Protein AF-A0A0H2VSV7-F1 (afdb_monomer_lite)

Sequence (153 aa):
MSRTLDLILLCRPVQDTVHLLMRITLQWDINKMSYFYSASTNGFYSTEFHGTNIPDDAVEISESEWKTLINAQSVTKMITCGENGHPVIVDRPSPTPEQLALINDEKKSALIAEATNVIAPLQDAVDLGMATDDETKLYWHGKNIGCCLCVLM

Radius of gyration: 33.15 Å; chains: 1; bounding box: 104×56×60 Å

InterPro domains:
  IPR003458 Bacteriophage T4, Gp38, tail fibre assembly [PF02413] (50-139)

Structure (mmCIF, N/CA/C/O backbone):
data_AF-A0A0H2VSV7-F1
#
_entry.id   AF-A0A0H2VSV7-F1
#
loop_
_atom_site.group_PDB
_atom_site.id
_atom_site.type_symbol
_atom_site.label_atom_id
_atom_site.label_alt_id
_atom_site.label_comp_id
_atom_site.label_asym_id
_atom_site.label_entity_id
_atom_site.label_seq_id
_atom_site.pdbx_PDB_ins_code
_atom_site.Cartn_x
_atom_site.Cartn_y
_atom_site.Cartn_z
_atom_site.occupancy
_atom_site.B_iso_or_equiv
_atom_site.auth_seq_id
_atom_site.auth_comp_id
_atom_site.auth_asym_id
_atom_site.auth_atom_id
_atom_site.pdbx_PDB_model_num
ATOM 1 N N . MET A 1 1 ? 73.174 -35.454 -2.366 1.00 43.91 1 MET A N 1
ATOM 2 C CA . MET A 1 1 ? 72.028 -35.206 -3.263 1.00 43.91 1 MET A CA 1
ATOM 3 C C . MET A 1 1 ? 70.935 -34.572 -2.431 1.00 43.91 1 MET A C 1
ATOM 5 O O . MET A 1 1 ? 70.658 -35.050 -1.341 1.00 43.91 1 MET A O 1
ATOM 9 N N . SER A 1 2 ? 70.517 -33.392 -2.86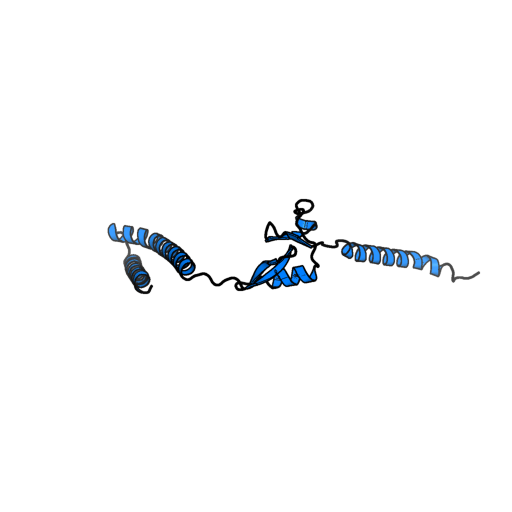2 1.00 43.34 2 SER A N 1
ATOM 10 C CA . SER A 1 2 ? 70.027 -32.299 -2.029 1.00 43.34 2 SER A CA 1
ATOM 11 C C . SER A 1 2 ? 68.797 -32.633 -1.178 1.00 43.34 2 SER A C 1
ATOM 13 O O . SER A 1 2 ? 67.741 -32.935 -1.724 1.00 43.34 2 SER A O 1
ATOM 15 N N . ARG A 1 3 ? 68.900 -32.440 0.147 1.00 45.56 3 ARG A N 1
ATOM 16 C CA . ARG A 1 3 ? 67.775 -32.416 1.113 1.00 45.56 3 ARG A CA 1
ATOM 17 C C . ARG A 1 3 ? 66.817 -31.223 0.898 1.00 45.56 3 ARG A C 1
ATOM 19 O O . ARG A 1 3 ? 66.114 -30.814 1.812 1.00 45.56 3 ARG A O 1
ATOM 26 N N . THR A 1 4 ? 66.826 -30.624 -0.293 1.00 48.47 4 THR A N 1
ATOM 27 C CA . THR A 1 4 ? 66.012 -29.461 -0.668 1.00 48.47 4 THR A CA 1
ATOM 28 C C . THR A 1 4 ? 64.844 -29.815 -1.589 1.00 48.47 4 THR A C 1
ATOM 30 O O . THR A 1 4 ? 63.975 -28.973 -1.775 1.00 48.47 4 THR A O 1
ATOM 33 N N . LEU A 1 5 ? 64.773 -31.036 -2.139 1.00 47.19 5 LEU A N 1
ATOM 34 C CA . LEU A 1 5 ? 63.624 -31.479 -2.948 1.00 47.19 5 LEU A CA 1
ATOM 35 C C . LEU A 1 5 ? 62.450 -32.001 -2.099 1.00 47.19 5 LEU A C 1
ATOM 37 O O . LEU A 1 5 ? 61.301 -31.818 -2.496 1.00 47.19 5 LEU A O 1
ATOM 41 N N . ASP A 1 6 ? 62.710 -32.544 -0.904 1.00 46.97 6 ASP A N 1
ATOM 42 C CA . ASP A 1 6 ? 61.655 -33.061 -0.014 1.00 46.97 6 ASP A CA 1
ATOM 43 C C . ASP A 1 6 ? 60.827 -31.953 0.663 1.00 46.97 6 ASP A C 1
ATOM 45 O O . ASP A 1 6 ? 59.639 -32.139 0.920 1.00 46.97 6 ASP A O 1
ATOM 49 N N . LEU A 1 7 ? 61.399 -30.761 0.888 1.00 46.09 7 LEU A N 1
ATOM 50 C CA . LEU A 1 7 ? 60.643 -29.624 1.442 1.00 46.09 7 LEU A CA 1
ATOM 51 C C . LEU A 1 7 ? 59.693 -28.975 0.420 1.00 46.09 7 LEU A C 1
ATOM 53 O O . LEU A 1 7 ? 58.713 -28.348 0.814 1.00 46.09 7 LEU A O 1
ATOM 57 N N . ILE A 1 8 ? 59.942 -29.130 -0.884 1.00 50.12 8 ILE A N 1
ATOM 58 C CA . ILE A 1 8 ? 59.103 -28.529 -1.935 1.00 50.12 8 ILE A CA 1
ATOM 59 C C . ILE A 1 8 ? 57.846 -29.382 -2.190 1.00 50.12 8 ILE A C 1
ATOM 61 O O . ILE A 1 8 ? 56.788 -28.834 -2.502 1.00 50.12 8 ILE A O 1
ATOM 65 N N . LEU A 1 9 ? 57.911 -30.709 -2.003 1.00 48.59 9 LEU A N 1
ATOM 66 C CA . LEU A 1 9 ? 56.749 -31.598 -2.161 1.00 48.59 9 LEU A CA 1
ATOM 67 C C . LEU A 1 9 ? 55.703 -31.439 -1.044 1.00 48.59 9 LEU A C 1
ATOM 69 O O . LEU A 1 9 ? 54.517 -31.636 -1.296 1.00 48.59 9 LEU A O 1
ATOM 73 N N . LEU A 1 10 ? 56.120 -31.027 0.157 1.00 48.56 10 LEU A N 1
ATOM 74 C CA . LEU A 1 10 ? 55.225 -30.766 1.293 1.00 48.56 10 LEU A CA 1
ATOM 75 C C . LEU A 1 10 ? 54.483 -29.416 1.198 1.00 48.56 10 LEU A C 1
ATOM 77 O O . LEU A 1 10 ? 53.501 -29.218 1.907 1.00 48.56 10 LEU A O 1
ATOM 81 N N . CYS A 1 11 ? 54.899 -28.508 0.303 1.00 46.78 11 CYS A N 1
ATOM 82 C CA . CYS A 1 11 ? 54.254 -27.201 0.089 1.00 46.78 11 CYS A CA 1
ATOM 83 C C . CYS A 1 11 ? 53.164 -27.197 -1.002 1.00 46.78 11 CYS A C 1
ATOM 85 O O . CYS A 1 11 ? 52.313 -26.308 -1.008 1.00 46.78 11 CYS A O 1
ATOM 87 N N . ARG A 1 12 ? 53.151 -28.180 -1.915 1.00 49.22 12 ARG A N 1
ATOM 88 C CA . ARG A 1 12 ? 52.125 -28.301 -2.972 1.00 49.22 12 ARG A CA 1
ATOM 89 C C . ARG A 1 12 ? 50.675 -28.391 -2.459 1.00 49.22 12 ARG A C 1
ATOM 91 O O . ARG A 1 12 ? 49.854 -27.640 -2.976 1.00 49.22 12 ARG A O 1
ATOM 98 N N . PRO A 1 13 ? 50.336 -29.186 -1.420 1.00 54.31 13 PRO A N 1
ATOM 99 C CA . PRO A 1 13 ? 48.946 -29.292 -0.969 1.00 54.31 13 PRO A CA 1
ATOM 100 C C . PRO A 1 13 ? 48.403 -27.973 -0.403 1.00 54.31 13 PRO A C 1
ATOM 102 O O . PRO A 1 13 ? 47.212 -27.694 -0.520 1.00 54.31 13 PRO A O 1
ATOM 105 N N . VAL A 1 14 ? 49.267 -27.119 0.159 1.00 55.62 14 VAL A N 1
ATOM 106 C CA . VAL A 1 14 ? 48.872 -25.780 0.624 1.00 55.62 14 VAL A CA 1
ATOM 107 C C . VAL A 1 14 ? 48.579 -24.864 -0.567 1.00 55.62 14 VAL A C 1
ATOM 109 O O . VAL A 1 14 ? 47.587 -24.140 -0.528 1.00 55.62 14 VAL A O 1
ATOM 112 N N . GLN A 1 15 ? 49.373 -24.937 -1.645 1.00 53.09 15 GLN A N 1
ATOM 113 C CA . GLN A 1 15 ? 49.123 -24.175 -2.877 1.00 53.09 15 GLN A CA 1
ATOM 114 C C . GLN A 1 15 ? 47.821 -24.591 -3.578 1.00 53.09 15 GLN A C 1
ATOM 116 O O . GLN A 1 15 ? 47.064 -23.731 -4.024 1.00 53.09 15 GLN A O 1
ATOM 121 N N . ASP A 1 16 ? 47.505 -25.885 -3.601 1.00 59.50 16 ASP A N 1
ATOM 122 C CA . ASP A 1 16 ? 46.252 -26.383 -4.181 1.00 59.50 16 ASP A CA 1
ATOM 123 C C . ASP A 1 16 ? 45.032 -25.986 -3.334 1.00 59.50 16 ASP A C 1
ATOM 125 O O . ASP A 1 16 ? 43.982 -25.634 -3.873 1.00 59.50 16 ASP A O 1
ATOM 129 N N . THR A 1 17 ? 45.182 -25.952 -2.005 1.00 59.34 17 THR A N 1
ATOM 130 C CA . THR A 1 17 ? 44.112 -25.536 -1.085 1.00 59.34 17 THR A CA 1
ATOM 131 C C . THR A 1 17 ? 43.843 -24.034 -1.168 1.00 59.34 17 THR A C 1
ATOM 133 O O . THR A 1 17 ? 42.682 -23.638 -1.164 1.00 59.34 17 THR A O 1
ATOM 136 N N . VAL A 1 18 ? 44.869 -23.180 -1.310 1.00 60.59 18 VAL A N 1
ATOM 137 C CA . VAL A 1 18 ? 44.648 -21.736 -1.536 1.00 60.59 18 VAL A CA 1
ATOM 138 C C . VAL A 1 18 ? 44.050 -21.463 -2.914 1.00 60.59 18 VAL A C 1
ATOM 140 O O . VAL A 1 18 ? 43.217 -20.574 -3.034 1.00 60.59 18 VAL A O 1
ATOM 143 N N . HIS A 1 19 ? 44.391 -22.250 -3.939 1.00 60.12 19 HIS A N 1
ATOM 144 C CA . HIS A 1 19 ? 43.798 -22.111 -5.271 1.00 60.12 19 HIS A CA 1
ATOM 145 C C . HIS A 1 19 ? 42.344 -22.612 -5.305 1.00 60.12 19 HIS A C 1
ATOM 147 O O . HIS A 1 19 ? 41.505 -22.026 -5.988 1.00 60.12 19 HIS A O 1
ATOM 153 N N . LEU A 1 20 ? 42.022 -23.665 -4.545 1.00 64.38 20 LEU A N 1
ATOM 154 C CA . LEU A 1 20 ? 40.659 -24.155 -4.349 1.00 64.38 20 LEU A CA 1
ATOM 155 C C . LEU A 1 20 ? 39.834 -23.189 -3.492 1.00 64.38 20 LEU A C 1
ATOM 157 O O . LEU A 1 20 ? 38.699 -22.911 -3.849 1.00 64.38 20 LEU A O 1
ATOM 161 N N . LEU A 1 21 ? 40.395 -22.623 -2.420 1.00 61.91 21 LEU A N 1
ATOM 162 C CA . LEU A 1 21 ? 39.741 -21.592 -1.608 1.00 61.91 21 LEU A CA 1
ATOM 163 C C . LEU A 1 21 ? 39.541 -20.299 -2.392 1.00 61.91 21 LEU A C 1
ATOM 165 O O . LEU A 1 21 ? 38.484 -19.699 -2.252 1.00 61.91 21 LEU A O 1
ATOM 169 N N . MET A 1 22 ? 40.486 -19.908 -3.254 1.00 59.66 22 MET A N 1
ATOM 170 C CA . MET A 1 22 ? 40.337 -18.785 -4.184 1.00 59.66 22 MET A CA 1
ATOM 171 C C . MET A 1 22 ? 39.258 -19.076 -5.233 1.00 59.66 22 MET A C 1
ATOM 173 O O . MET A 1 22 ? 38.458 -18.205 -5.526 1.00 59.66 22 MET A O 1
ATOM 177 N N . ARG A 1 23 ? 39.141 -20.310 -5.743 1.00 57.56 23 ARG A N 1
ATOM 178 C CA . ARG A 1 23 ? 38.019 -20.709 -6.616 1.00 57.56 23 ARG A CA 1
ATOM 179 C C . ARG A 1 23 ? 36.691 -20.760 -5.875 1.00 57.56 23 ARG A C 1
ATOM 181 O O . ARG A 1 23 ? 35.706 -20.322 -6.438 1.00 57.56 23 ARG A O 1
ATOM 188 N N . ILE A 1 24 ? 36.655 -21.257 -4.639 1.00 59.47 24 ILE A N 1
ATOM 189 C CA . ILE A 1 24 ? 35.443 -21.300 -3.818 1.00 59.47 24 ILE A CA 1
ATOM 190 C C . ILE A 1 24 ? 35.012 -19.878 -3.481 1.00 59.47 24 ILE A C 1
ATOM 192 O O . ILE A 1 24 ? 33.848 -19.590 -3.679 1.00 59.47 24 ILE A O 1
ATOM 196 N N . THR A 1 25 ? 35.916 -18.979 -3.071 1.00 53.09 25 THR A N 1
ATOM 197 C CA . THR A 1 25 ? 35.594 -17.558 -2.818 1.00 53.09 25 THR A CA 1
ATOM 198 C C . THR A 1 25 ? 35.207 -16.804 -4.090 1.00 53.09 25 THR A C 1
ATOM 200 O O . THR A 1 25 ? 34.240 -16.057 -4.048 1.00 53.09 25 THR A O 1
ATOM 203 N N . LEU A 1 26 ? 35.856 -17.062 -5.230 1.00 53.00 26 LEU A N 1
ATOM 204 C CA . LEU A 1 26 ? 35.475 -16.480 -6.526 1.00 53.00 26 LEU A CA 1
ATOM 205 C C . LEU A 1 26 ? 34.204 -17.104 -7.133 1.00 53.00 26 LEU A C 1
ATOM 207 O O . LEU A 1 26 ? 33.595 -16.494 -8.002 1.00 53.00 26 LEU A O 1
ATOM 211 N N . GLN A 1 27 ? 33.777 -18.296 -6.702 1.00 47.44 27 GLN A N 1
ATOM 212 C CA . GLN A 1 27 ? 32.537 -18.927 -7.176 1.00 47.44 27 GLN A CA 1
ATOM 213 C C . GLN A 1 27 ? 31.290 -18.218 -6.620 1.00 47.44 27 GLN A C 1
ATOM 215 O O . GLN A 1 27 ? 30.253 -18.232 -7.280 1.00 47.44 27 GLN A O 1
ATOM 220 N N . TRP A 1 28 ? 31.387 -17.559 -5.455 1.00 50.03 28 TRP A N 1
ATOM 221 C CA . TRP A 1 28 ? 30.300 -16.729 -4.908 1.00 50.03 28 TRP A CA 1
ATOM 222 C C . TRP A 1 28 ? 30.126 -15.402 -5.663 1.00 50.03 28 TRP A C 1
ATOM 224 O O . TRP A 1 28 ? 29.059 -14.806 -5.581 1.00 50.03 28 TRP A O 1
ATOM 234 N N . ASP A 1 29 ? 31.117 -14.986 -6.457 1.00 51.56 29 ASP A N 1
ATOM 235 C CA . ASP A 1 29 ? 31.054 -13.799 -7.325 1.00 51.56 29 ASP A CA 1
ATOM 236 C C . ASP A 1 29 ? 30.420 -14.081 -8.708 1.00 51.56 29 ASP A C 1
ATOM 238 O O . ASP A 1 29 ? 30.301 -13.186 -9.542 1.00 51.56 29 ASP A O 1
ATOM 242 N N . ILE A 1 30 ? 29.998 -15.324 -8.993 1.00 53.31 30 ILE A N 1
ATOM 243 C CA . ILE A 1 30 ? 29.478 -15.719 -10.323 1.00 53.31 30 ILE A CA 1
ATOM 244 C C . ILE A 1 30 ? 27.945 -15.714 -10.392 1.00 53.31 30 ILE A C 1
ATOM 246 O O . ILE A 1 30 ? 27.382 -15.857 -11.477 1.00 53.31 30 ILE A O 1
ATOM 250 N N . ASN A 1 31 ? 27.234 -15.456 -9.292 1.00 56.25 31 ASN A N 1
ATOM 251 C CA . ASN A 1 31 ? 25.811 -15.139 -9.400 1.00 56.25 31 ASN A CA 1
ATOM 252 C C . ASN A 1 31 ? 25.668 -13.658 -9.773 1.00 56.25 31 ASN A C 1
ATOM 254 O O . ASN A 1 31 ? 25.317 -12.815 -8.952 1.00 56.25 31 ASN A O 1
ATOM 258 N N . LYS A 1 32 ? 26.005 -13.335 -11.030 1.00 62.66 32 LYS A N 1
ATOM 259 C CA . LYS A 1 32 ? 25.735 -12.033 -11.644 1.00 62.66 32 LYS A CA 1
ATOM 260 C C . LYS A 1 32 ? 24.217 -11.843 -11.652 1.00 62.66 32 LYS A C 1
ATOM 262 O O . LYS A 1 32 ? 23.545 -12.229 -12.609 1.00 62.66 32 LYS A O 1
ATOM 267 N N . MET A 1 33 ? 23.682 -11.291 -10.565 1.00 69.19 33 MET A N 1
ATOM 268 C CA . MET A 1 33 ? 22.281 -10.907 -10.468 1.00 69.19 33 MET A CA 1
ATOM 269 C C . MET A 1 33 ? 22.019 -9.875 -11.555 1.00 69.19 33 MET A C 1
ATOM 271 O O . MET A 1 33 ? 22.518 -8.751 -11.507 1.00 69.19 33 MET A O 1
ATOM 275 N N . SER A 1 34 ? 21.287 -10.296 -12.578 1.00 80.62 34 SER A N 1
ATOM 276 C CA . SER A 1 34 ? 20.841 -9.412 -13.644 1.00 80.62 34 SER A CA 1
ATOM 277 C C . SER A 1 34 ? 19.480 -8.866 -13.245 1.00 80.62 34 SER A C 1
ATOM 279 O O . SER A 1 34 ? 18.548 -9.619 -12.940 1.00 80.62 34 SER A O 1
ATOM 281 N N . TYR A 1 35 ? 19.414 -7.542 -13.181 1.00 83.88 35 TYR A N 1
ATOM 282 C CA . TYR A 1 35 ? 18.212 -6.795 -12.864 1.00 83.88 35 TYR A CA 1
ATOM 283 C C . TYR A 1 35 ? 17.595 -6.320 -14.168 1.00 83.88 35 TYR A C 1
ATOM 285 O O . TYR A 1 35 ? 18.293 -5.859 -15.069 1.00 83.88 35 TYR A O 1
ATOM 293 N N . PHE A 1 36 ? 16.281 -6.428 -14.255 1.00 85.25 36 PHE A N 1
ATOM 294 C CA . PHE A 1 36 ? 15.511 -6.037 -15.419 1.00 85.25 36 PHE A CA 1
ATOM 295 C C . PHE A 1 36 ? 14.365 -5.132 -14.989 1.00 85.25 36 PHE A C 1
ATOM 297 O O . PHE A 1 36 ? 13.868 -5.214 -13.863 1.00 85.25 36 PHE A O 1
ATOM 304 N N . TYR A 1 37 ? 13.928 -4.271 -15.893 1.00 84.75 37 TYR A N 1
ATOM 305 C CA . TYR A 1 37 ? 12.780 -3.401 -15.695 1.00 84.75 37 TYR A CA 1
ATOM 306 C C . TYR A 1 37 ? 11.855 -3.509 -16.905 1.00 84.75 37 TYR A C 1
ATOM 308 O O . TYR A 1 37 ? 12.295 -3.294 -18.030 1.00 84.75 37 TYR A O 1
ATOM 316 N N . SER A 1 38 ? 10.588 -3.859 -16.679 1.00 84.06 38 SER A N 1
ATOM 317 C CA . SER A 1 38 ? 9.569 -3.924 -17.735 1.00 84.06 38 SER A CA 1
ATOM 318 C C . SER A 1 38 ? 8.720 -2.660 -17.700 1.00 84.06 38 SER A C 1
ATOM 320 O O . SER A 1 38 ? 8.138 -2.306 -16.667 1.00 84.06 38 SER A O 1
ATOM 322 N N . ALA A 1 39 ? 8.642 -1.985 -18.846 1.00 80.75 39 ALA A N 1
ATOM 323 C CA . ALA A 1 39 ? 7.838 -0.782 -19.008 1.00 80.75 39 ALA A CA 1
ATOM 324 C C . ALA A 1 39 ? 6.331 -1.091 -18.988 1.00 80.75 39 ALA A C 1
ATOM 326 O O . ALA A 1 39 ? 5.557 -0.273 -18.492 1.00 80.75 39 ALA A O 1
ATOM 327 N N . SER A 1 40 ? 5.916 -2.269 -19.472 1.00 78.75 40 SER A N 1
ATOM 328 C CA . SER A 1 40 ? 4.503 -2.672 -19.545 1.00 78.75 40 SER A CA 1
ATOM 329 C C . SER A 1 40 ? 3.889 -2.933 -18.176 1.00 78.75 40 SER A C 1
ATOM 331 O O . SER A 1 40 ? 2.730 -2.597 -17.943 1.00 78.75 40 SER A O 1
ATOM 333 N N . THR A 1 41 ? 4.652 -3.528 -17.258 1.00 77.19 41 THR A N 1
ATOM 334 C CA . THR A 1 41 ? 4.179 -3.812 -15.894 1.00 77.19 41 THR A CA 1
ATOM 335 C C . THR A 1 41 ? 4.608 -2.751 -14.882 1.00 77.19 41 THR A C 1
ATOM 337 O O . THR A 1 41 ? 4.202 -2.823 -13.722 1.00 77.19 41 THR A O 1
ATOM 340 N N . ASN A 1 42 ? 5.408 -1.764 -15.312 1.00 79.38 42 ASN A N 1
ATOM 341 C CA . ASN A 1 42 ? 6.081 -0.782 -14.459 1.00 79.38 42 ASN A CA 1
ATOM 342 C C . ASN A 1 42 ? 6.764 -1.449 -13.247 1.00 79.38 42 ASN A C 1
ATOM 344 O O . ASN A 1 42 ? 6.634 -0.999 -12.106 1.00 79.38 42 ASN A O 1
ATOM 348 N N . GLY A 1 43 ? 7.436 -2.577 -13.501 1.00 80.19 43 GLY A N 1
ATOM 349 C CA . GLY A 1 43 ? 7.915 -3.503 -12.477 1.00 80.19 43 GLY A CA 1
ATOM 350 C C . GLY A 1 43 ? 9.392 -3.857 -12.623 1.00 80.19 43 GLY A C 1
ATOM 351 O O . GLY A 1 43 ? 9.944 -3.876 -13.724 1.00 80.19 43 GLY A O 1
ATOM 352 N N . PHE A 1 44 ? 10.025 -4.168 -11.490 1.00 84.12 44 PHE A N 1
ATOM 353 C CA . PHE A 1 44 ? 11.392 -4.687 -11.436 1.00 84.12 44 PHE A CA 1
ATOM 354 C C . PHE A 1 44 ? 11.394 -6.212 -11.407 1.00 84.12 44 PHE A C 1
ATOM 356 O O . PHE A 1 44 ? 10.651 -6.826 -10.644 1.00 84.12 44 PHE A O 1
ATOM 363 N N . TYR A 1 45 ? 12.289 -6.802 -12.190 1.00 83.88 45 TYR A N 1
ATOM 364 C CA . TYR A 1 45 ? 12.483 -8.237 -12.324 1.00 83.88 45 TYR A CA 1
ATOM 365 C C . TYR A 1 45 ? 13.949 -8.584 -12.094 1.00 83.88 45 TYR A C 1
ATOM 367 O O . TYR A 1 45 ? 14.853 -7.767 -12.262 1.00 83.88 45 TYR A O 1
ATOM 375 N N . SER A 1 46 ? 14.192 -9.824 -11.705 1.00 81.75 46 SER A N 1
ATOM 376 C CA . SER A 1 46 ? 15.534 -10.353 -11.496 1.00 81.75 46 SER A CA 1
ATOM 377 C C . SER A 1 46 ? 15.550 -11.820 -11.879 1.00 81.75 46 SER A C 1
ATOM 379 O O . SER A 1 46 ? 14.593 -12.550 -11.610 1.00 81.75 46 SER A O 1
ATOM 381 N N . THR A 1 47 ? 16.636 -12.258 -12.505 1.00 80.19 47 THR A N 1
ATOM 382 C CA . THR A 1 47 ? 16.783 -13.646 -12.975 1.00 80.19 47 THR A CA 1
ATOM 383 C C . THR A 1 47 ? 16.740 -14.669 -11.849 1.00 80.19 47 THR A C 1
ATOM 385 O O . THR A 1 47 ? 16.241 -15.768 -12.060 1.00 80.19 47 THR A O 1
ATOM 388 N N . GLU A 1 48 ? 17.177 -14.310 -10.642 1.00 76.00 48 GLU A N 1
ATOM 389 C CA . GLU A 1 48 ? 17.109 -15.195 -9.474 1.00 76.00 48 GLU A CA 1
ATOM 390 C C . GLU A 1 48 ? 15.669 -15.431 -8.995 1.00 76.00 48 GLU A C 1
ATOM 392 O O . GLU A 1 48 ? 15.277 -16.570 -8.752 1.00 76.00 48 GLU A O 1
ATOM 397 N N . PHE A 1 49 ? 14.868 -14.369 -8.874 1.00 75.00 49 PHE A N 1
ATOM 398 C CA . PHE A 1 49 ? 13.521 -14.473 -8.306 1.00 75.00 49 PHE A CA 1
ATOM 399 C C . PHE A 1 49 ? 12.462 -14.834 -9.351 1.00 75.00 49 PHE A C 1
ATOM 401 O O . PHE A 1 49 ? 11.468 -15.476 -9.020 1.00 75.00 49 PHE A O 1
ATOM 408 N N . HIS A 1 50 ? 12.659 -14.418 -10.604 1.00 76.56 50 HIS A N 1
ATOM 409 C CA . HIS A 1 50 ? 11.650 -14.532 -11.657 1.00 76.56 50 HIS A CA 1
ATOM 410 C C . HIS A 1 50 ? 12.017 -15.559 -12.731 1.00 76.56 50 HIS A C 1
ATOM 412 O O . HIS A 1 50 ? 11.129 -15.994 -13.463 1.00 76.56 50 HIS A O 1
ATOM 418 N N . GLY A 1 51 ? 13.282 -15.993 -12.818 1.00 76.12 51 GLY A N 1
ATOM 419 C CA . GLY A 1 51 ? 13.722 -17.019 -13.765 1.00 76.12 51 GLY A CA 1
ATOM 420 C C . GLY A 1 51 ? 13.324 -16.689 -15.205 1.00 76.12 51 GLY A C 1
ATOM 421 O O . GLY A 1 51 ? 13.809 -15.722 -15.783 1.00 76.12 51 GLY A O 1
ATOM 422 N N . THR A 1 52 ? 12.420 -17.492 -15.774 1.00 74.94 52 THR A N 1
ATOM 423 C CA . THR A 1 52 ? 11.885 -17.334 -17.139 1.00 74.94 52 THR A CA 1
ATOM 424 C C . THR A 1 52 ? 10.624 -16.470 -17.224 1.00 74.94 52 THR A C 1
ATOM 426 O O . THR A 1 52 ? 10.113 -16.262 -18.316 1.00 74.94 52 THR A O 1
ATOM 429 N N . ASN A 1 53 ? 10.085 -15.986 -16.102 1.00 79.12 53 ASN A N 1
ATOM 430 C CA . ASN A 1 53 ? 8.873 -15.161 -16.056 1.00 79.12 53 ASN A CA 1
ATOM 431 C C . ASN A 1 53 ? 9.184 -13.662 -16.220 1.00 79.12 53 ASN A C 1
ATOM 433 O O . ASN A 1 53 ? 8.564 -12.810 -15.580 1.00 79.12 53 ASN A O 1
ATOM 437 N N . ILE A 1 54 ? 10.200 -13.352 -17.025 1.00 79.06 54 ILE A N 1
ATOM 438 C CA . ILE A 1 54 ? 10.609 -11.989 -17.346 1.00 79.06 54 ILE A CA 1
ATOM 439 C C . ILE A 1 54 ? 9.953 -11.630 -18.685 1.00 79.06 54 ILE A C 1
ATOM 441 O O . ILE A 1 54 ? 10.124 -12.376 -19.647 1.00 79.06 54 ILE A O 1
ATOM 445 N N . PRO A 1 55 ? 9.185 -10.533 -18.752 1.00 81.38 55 PRO A N 1
ATOM 446 C CA . PRO A 1 55 ? 8.601 -10.056 -20.000 1.00 81.38 55 PRO A CA 1
ATOM 447 C C . PRO A 1 55 ? 9.648 -9.770 -21.091 1.00 81.38 55 PRO A C 1
ATOM 449 O O . PRO A 1 55 ? 10.741 -9.297 -20.788 1.00 81.38 55 PRO A O 1
ATOM 452 N N . ASP A 1 56 ? 9.291 -9.971 -22.364 1.00 80.94 56 ASP A N 1
ATOM 453 C CA . ASP A 1 56 ? 10.175 -9.663 -23.505 1.00 80.94 56 ASP A CA 1
ATOM 454 C C . ASP A 1 56 ? 10.490 -8.160 -23.637 1.00 80.94 56 ASP A C 1
ATOM 456 O O . ASP A 1 56 ? 11.467 -7.777 -24.277 1.00 80.94 56 ASP A O 1
ATOM 460 N N . ASP A 1 57 ? 9.668 -7.295 -23.034 1.00 81.38 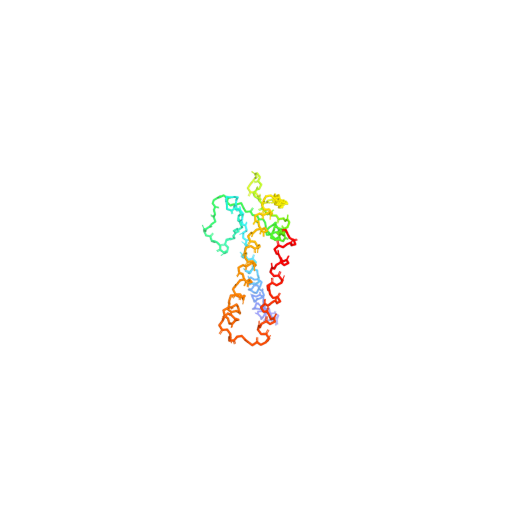57 ASP A N 1
ATOM 461 C CA . ASP A 1 57 ? 9.871 -5.844 -22.997 1.00 81.38 57 ASP A CA 1
ATOM 462 C C . ASP A 1 57 ? 10.784 -5.392 -21.843 1.00 81.38 57 ASP A C 1
ATOM 464 O O . ASP A 1 57 ? 10.942 -4.191 -21.611 1.00 81.38 57 ASP A O 1
ATOM 468 N N . ALA A 1 58 ? 11.359 -6.336 -21.092 1.00 81.81 58 ALA A N 1
ATOM 469 C CA . ALA A 1 58 ? 12.202 -6.032 -19.953 1.00 81.81 58 ALA A CA 1
ATOM 470 C C . ALA A 1 58 ? 13.612 -5.601 -20.391 1.00 81.81 58 ALA A C 1
ATOM 472 O O . ALA A 1 58 ? 14.337 -6.326 -21.072 1.00 81.81 58 ALA A O 1
ATOM 473 N N . VAL A 1 59 ? 14.021 -4.417 -19.943 1.00 84.12 59 VAL A N 1
ATOM 474 C CA . VAL A 1 59 ? 15.334 -3.826 -20.212 1.00 84.12 59 VAL A CA 1
ATOM 475 C C . VAL A 1 59 ? 16.291 -4.170 -19.073 1.00 84.12 59 VAL A C 1
ATOM 477 O O . VAL A 1 59 ? 15.960 -3.962 -17.905 1.00 84.12 59 VAL A O 1
ATOM 480 N N . GLU A 1 60 ? 17.477 -4.694 -19.396 1.00 84.50 60 GLU A N 1
ATOM 481 C CA . GLU A 1 60 ? 18.533 -4.943 -18.404 1.00 84.50 60 GLU A CA 1
ATOM 482 C C . GLU A 1 60 ? 19.039 -3.608 -17.833 1.00 84.50 60 GLU A C 1
ATOM 484 O O . GLU A 1 60 ? 19.377 -2.684 -18.575 1.00 84.50 60 GLU A O 1
ATOM 489 N N . ILE A 1 61 ? 19.097 -3.513 -16.505 1.00 85.56 61 ILE A N 1
ATOM 490 C CA . ILE A 1 61 ? 19.624 -2.360 -15.768 1.00 85.56 61 ILE A CA 1
ATOM 491 C C . ILE A 1 61 ? 20.799 -2.795 -14.893 1.00 85.56 61 ILE A C 1
ATOM 493 O O . ILE A 1 61 ? 20.856 -3.929 -14.408 1.00 85.56 61 ILE A O 1
ATOM 497 N N . SER A 1 62 ? 21.747 -1.887 -14.655 1.00 84.44 62 SER A N 1
ATOM 498 C CA . SER A 1 62 ? 22.854 -2.179 -13.743 1.00 84.44 62 SER A CA 1
ATOM 499 C C . SER A 1 62 ? 22.367 -2.283 -12.293 1.00 84.44 62 SER A C 1
ATOM 501 O O . SER A 1 62 ? 21.403 -1.634 -11.885 1.00 84.44 62 SER A O 1
ATOM 503 N N . GLU A 1 63 ? 23.077 -3.051 -11.465 1.00 81.88 63 GLU A N 1
ATOM 504 C CA . GLU A 1 63 ? 22.779 -3.150 -10.030 1.00 81.88 63 GLU A CA 1
ATOM 505 C C . GLU A 1 63 ? 22.825 -1.776 -9.337 1.00 81.88 63 GLU A C 1
ATOM 507 O O . GLU A 1 63 ? 22.017 -1.489 -8.453 1.00 81.88 63 GLU A O 1
ATOM 512 N N . SER A 1 64 ? 23.748 -0.899 -9.745 1.00 81.31 64 SER A N 1
ATOM 513 C CA . SER A 1 64 ? 23.842 0.471 -9.229 1.00 81.31 64 SER A CA 1
ATOM 514 C C . SER A 1 64 ? 22.606 1.307 -9.553 1.00 81.31 64 SER A C 1
ATOM 516 O O . SER A 1 64 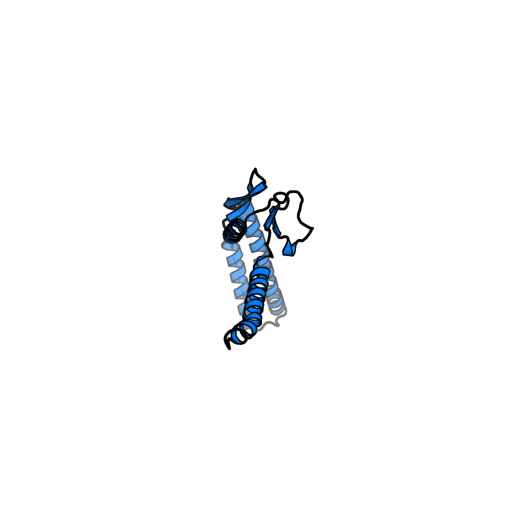? 22.123 2.047 -8.691 1.00 81.31 64 SER A O 1
ATOM 518 N N . GLU A 1 65 ? 22.076 1.182 -10.770 1.00 81.25 65 GLU A N 1
ATOM 519 C CA . GLU A 1 65 ? 20.839 1.855 -11.171 1.00 81.25 65 GLU A CA 1
ATOM 520 C C . GLU A 1 65 ? 19.653 1.280 -10.408 1.00 81.25 65 GLU A C 1
ATOM 522 O O . GLU A 1 65 ? 18.894 2.041 -9.813 1.00 81.25 65 GLU A O 1
ATOM 527 N N . TRP A 1 66 ? 19.547 -0.049 -10.319 1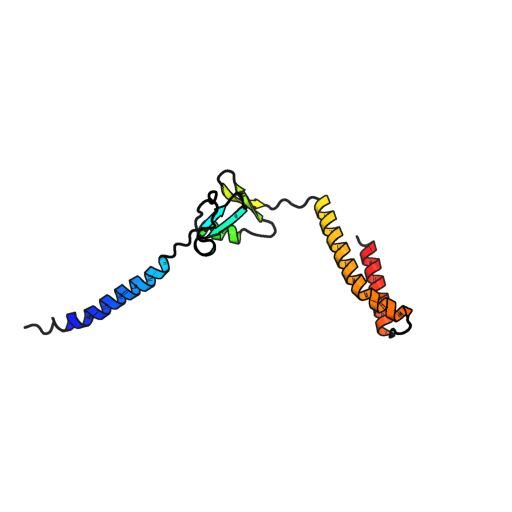.00 83.25 66 TRP A N 1
ATOM 528 C CA . TRP A 1 66 ? 18.514 -0.713 -9.528 1.00 83.25 66 TRP A CA 1
ATOM 529 C C . TRP A 1 66 ? 18.517 -0.235 -8.070 1.00 83.25 66 TRP A C 1
ATOM 531 O O . TRP A 1 66 ? 17.484 0.205 -7.569 1.00 83.25 66 TRP A O 1
ATOM 541 N N . LYS A 1 67 ? 19.678 -0.203 -7.401 1.00 82.19 67 LYS A N 1
ATOM 542 C CA . LYS A 1 67 ? 19.799 0.321 -6.028 1.00 82.19 67 LYS A CA 1
ATOM 543 C C . LYS A 1 67 ? 19.373 1.780 -5.932 1.00 82.19 67 LYS A C 1
ATOM 545 O O . LYS A 1 67 ? 18.683 2.154 -4.988 1.00 82.19 67 LYS A O 1
ATOM 550 N N . THR A 1 68 ? 19.779 2.609 -6.890 1.00 82.88 68 THR A N 1
ATOM 551 C CA . THR A 1 68 ? 19.412 4.032 -6.912 1.00 82.88 68 THR A CA 1
ATOM 552 C C . THR A 1 68 ? 17.902 4.198 -7.030 1.00 82.88 68 THR A C 1
ATOM 554 O O . THR A 1 68 ? 17.316 4.987 -6.297 1.00 82.88 68 THR A O 1
ATOM 557 N N . LEU A 1 69 ? 17.267 3.413 -7.896 1.00 83.88 69 LEU A N 1
ATOM 558 C CA . LEU A 1 69 ? 15.829 3.425 -8.122 1.00 83.88 69 LEU A CA 1
ATOM 559 C C . LEU A 1 69 ? 15.067 2.939 -6.890 1.00 83.88 69 LEU A C 1
ATOM 561 O O . LEU A 1 69 ? 14.199 3.652 -6.398 1.00 83.88 69 LEU A O 1
ATOM 565 N N . ILE A 1 70 ? 15.435 1.784 -6.330 1.00 80.75 70 ILE A N 1
ATOM 566 C CA . ILE A 1 70 ? 14.819 1.259 -5.103 1.00 80.75 70 ILE A CA 1
ATOM 567 C C . ILE A 1 70 ? 14.933 2.266 -3.951 1.00 80.75 70 ILE A C 1
ATOM 569 O O . ILE A 1 70 ? 13.944 2.515 -3.269 1.00 80.75 70 ILE A O 1
ATOM 573 N N . ASN A 1 71 ? 16.091 2.910 -3.782 1.00 79.44 71 ASN A N 1
ATOM 574 C CA . ASN A 1 71 ? 16.284 3.937 -2.753 1.00 79.44 71 ASN A CA 1
ATOM 575 C C . ASN A 1 71 ? 15.580 5.266 -3.071 1.00 79.44 71 ASN A C 1
ATOM 577 O O . ASN A 1 71 ? 15.314 6.053 -2.164 1.00 79.44 71 ASN A O 1
ATOM 581 N N . ALA A 1 72 ? 15.297 5.546 -4.343 1.00 78.75 72 ALA A N 1
ATOM 582 C CA . ALA A 1 72 ? 14.585 6.748 -4.758 1.00 78.75 72 ALA A CA 1
ATOM 583 C C . ALA A 1 72 ? 13.067 6.650 -4.540 1.00 78.75 72 ALA A C 1
ATOM 585 O O . ALA A 1 72 ? 12.405 7.692 -4.502 1.00 78.75 72 ALA A O 1
ATOM 586 N N . GLN A 1 73 ? 12.512 5.440 -4.380 1.00 74.19 73 GLN A N 1
ATOM 587 C CA . GLN A 1 73 ? 11.099 5.262 -4.047 1.00 74.19 73 GLN A CA 1
ATOM 588 C C . GLN A 1 73 ? 10.807 5.891 -2.687 1.00 74.19 73 GLN A C 1
ATOM 590 O O . GLN A 1 73 ? 11.314 5.477 -1.648 1.00 74.19 73 GLN A O 1
ATOM 595 N N . SER A 1 74 ? 9.970 6.920 -2.697 1.00 69.38 74 SER A N 1
ATOM 596 C CA . SER A 1 74 ? 9.565 7.640 -1.495 1.00 69.38 74 SER A CA 1
ATOM 597 C C . SER A 1 74 ? 8.127 8.118 -1.653 1.00 69.38 74 SER A C 1
ATOM 599 O O . SER A 1 74 ? 7.546 8.040 -2.734 1.00 69.38 74 SER A O 1
ATOM 601 N N . VAL A 1 75 ? 7.524 8.634 -0.582 1.00 61.59 75 VAL A N 1
ATOM 602 C CA . VAL A 1 75 ? 6.136 9.134 -0.622 1.00 61.59 75 VAL A CA 1
ATOM 603 C C . VAL A 1 75 ? 5.936 10.172 -1.739 1.00 61.59 75 VAL A C 1
ATOM 605 O O . VAL A 1 75 ? 4.863 10.237 -2.336 1.00 61.59 75 VAL A O 1
ATOM 608 N N . THR A 1 76 ? 6.979 10.939 -2.066 1.00 60.28 76 THR A N 1
ATOM 609 C CA . THR A 1 76 ? 6.944 12.015 -3.063 1.00 60.28 76 THR A CA 1
ATOM 610 C C . THR A 1 76 ? 7.468 11.617 -4.438 1.00 60.28 76 THR A C 1
ATOM 612 O O . THR A 1 76 ? 7.218 12.348 -5.388 1.00 60.28 76 THR A O 1
ATOM 615 N N . LYS A 1 77 ? 8.168 10.485 -4.578 1.00 77.88 77 LYS A N 1
ATOM 616 C CA . LYS A 1 77 ? 8.810 10.077 -5.836 1.00 77.88 77 LYS A CA 1
ATOM 617 C C . LYS A 1 77 ? 8.367 8.687 -6.249 1.00 77.88 77 LYS A C 1
ATOM 619 O O . LYS A 1 77 ? 8.409 7.750 -5.454 1.00 77.88 77 LYS A O 1
ATOM 624 N N . MET A 1 78 ? 7.970 8.556 -7.506 1.00 77.00 78 MET A N 1
ATOM 625 C CA . MET A 1 78 ? 7.599 7.286 -8.114 1.00 77.00 78 MET A CA 1
ATOM 626 C C . MET A 1 78 ? 8.489 6.995 -9.315 1.00 77.00 78 MET A C 1
ATOM 628 O O . MET A 1 78 ? 9.017 7.899 -9.956 1.00 77.00 78 MET A O 1
ATOM 632 N N . ILE A 1 79 ? 8.666 5.714 -9.608 1.00 82.62 79 ILE A N 1
ATOM 633 C CA . ILE A 1 79 ? 9.388 5.272 -10.796 1.00 82.62 79 ILE A CA 1
ATOM 634 C C . ILE A 1 79 ? 8.347 5.018 -11.879 1.00 82.62 79 ILE A C 1
ATOM 636 O O . ILE A 1 79 ? 7.349 4.335 -11.637 1.00 82.62 79 ILE A O 1
ATOM 640 N N . THR A 1 80 ? 8.568 5.602 -13.049 1.00 77.75 80 THR A N 1
ATOM 641 C CA . THR A 1 80 ? 7.736 5.415 -14.239 1.00 77.75 80 THR A CA 1
ATOM 642 C C . THR A 1 80 ? 8.602 4.998 -15.417 1.00 77.75 80 THR A C 1
ATOM 644 O O . THR A 1 80 ? 9.815 5.226 -15.417 1.00 77.75 80 THR A O 1
ATOM 647 N N . CYS A 1 81 ? 7.980 4.425 -16.442 1.00 76.50 81 CYS A N 1
ATOM 648 C CA . CYS A 1 81 ? 8.662 4.143 -17.692 1.00 76.50 81 CYS A CA 1
ATOM 649 C C . CYS A 1 81 ? 8.950 5.456 -18.437 1.00 76.50 81 CYS A C 1
ATOM 651 O O . CYS A 1 81 ? 8.062 6.287 -18.636 1.00 76.50 81 CYS A O 1
ATOM 653 N N . GLY A 1 82 ? 10.215 5.670 -18.802 1.00 75.25 82 GLY A N 1
ATOM 654 C CA . GLY A 1 82 ? 10.612 6.712 -19.747 1.00 75.25 82 GLY A CA 1
ATOM 655 C C . GLY A 1 82 ? 10.446 6.252 -21.198 1.00 75.25 82 GLY A C 1
ATOM 656 O O . GLY A 1 82 ? 10.215 5.074 -21.468 1.00 75.25 82 GLY A O 1
ATOM 657 N N . GLU A 1 83 ? 10.637 7.170 -22.148 1.00 67.00 83 GLU A N 1
ATOM 658 C CA . GLU A 1 83 ? 10.440 6.935 -23.595 1.00 67.00 83 GLU A CA 1
ATOM 659 C C . GLU A 1 83 ? 11.316 5.811 -24.185 1.00 67.00 83 GLU A C 1
ATOM 661 O O . GLU A 1 83 ? 10.984 5.252 -25.225 1.00 67.00 83 GLU A O 1
ATOM 666 N N . ASN A 1 84 ? 12.395 5.427 -23.497 1.00 66.94 84 ASN A N 1
ATOM 667 C CA . ASN A 1 84 ? 13.352 4.416 -23.957 1.00 66.94 84 ASN A CA 1
ATOM 668 C C . ASN A 1 84 ? 13.193 3.053 -23.257 1.00 66.94 84 ASN A C 1
ATOM 670 O O . ASN A 1 84 ? 14.109 2.238 -23.306 1.00 66.94 84 ASN A O 1
ATOM 674 N N . GLY A 1 85 ? 12.093 2.824 -22.529 1.00 68.44 85 GLY A N 1
ATOM 675 C CA . GLY A 1 85 ? 11.897 1.601 -21.735 1.00 68.44 85 GLY A CA 1
ATOM 676 C C . GLY A 1 85 ? 12.745 1.539 -20.458 1.00 68.44 85 GLY A C 1
ATOM 677 O O . GLY A 1 85 ? 12.688 0.556 -19.727 1.00 68.44 85 GLY A O 1
ATOM 678 N N . HIS A 1 86 ? 13.501 2.598 -20.156 1.00 74.50 86 HIS A N 1
ATOM 679 C CA . HIS A 1 86 ? 14.276 2.722 -18.926 1.00 74.50 86 HIS A CA 1
ATOM 680 C C . HIS A 1 86 ? 13.453 3.370 -17.801 1.00 74.50 86 HIS A C 1
ATOM 682 O O . HIS A 1 86 ? 12.640 4.264 -18.065 1.00 74.50 86 HIS A O 1
ATOM 688 N N . PRO A 1 87 ? 13.683 2.968 -16.541 1.00 79.19 87 PRO A N 1
ATOM 689 C CA . PRO A 1 87 ? 13.012 3.550 -15.385 1.00 79.19 87 PRO A CA 1
ATOM 690 C C . PRO A 1 87 ? 13.486 4.988 -15.136 1.00 79.19 87 PRO A C 1
ATOM 692 O O . PRO A 1 87 ? 14.679 5.251 -14.987 1.00 79.19 87 PRO A O 1
ATOM 695 N N . VAL A 1 88 ? 12.541 5.922 -15.041 1.00 80.75 88 VAL A N 1
ATOM 696 C CA . VAL A 1 88 ? 12.786 7.330 -14.705 1.00 80.75 88 VAL A CA 1
ATOM 697 C C . VAL A 1 88 ? 12.113 7.651 -13.377 1.00 80.75 88 VAL A C 1
ATOM 699 O O . VAL A 1 88 ? 10.973 7.260 -13.123 1.00 80.75 88 VAL A O 1
ATOM 702 N N . ILE A 1 89 ? 12.825 8.376 -12.516 1.00 80.56 89 ILE A N 1
ATOM 703 C CA . ILE A 1 89 ? 12.280 8.875 -11.254 1.00 80.56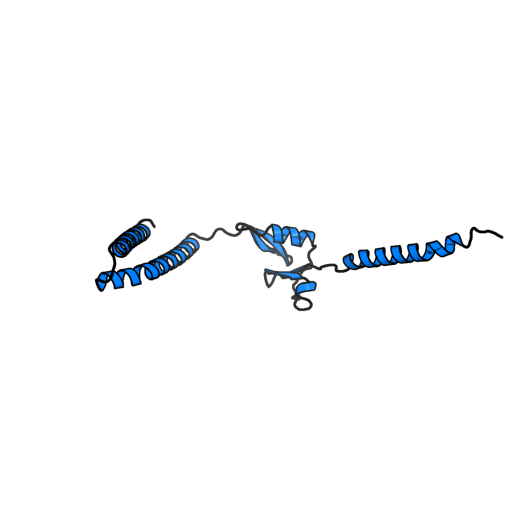 89 ILE A CA 1
ATOM 704 C C . ILE A 1 89 ? 11.509 10.155 -11.558 1.00 80.56 89 ILE A C 1
ATOM 706 O O . ILE A 1 89 ? 12.098 11.147 -11.988 1.00 80.56 89 ILE A O 1
ATOM 710 N N . VAL A 1 90 ? 10.207 10.134 -11.310 1.00 79.62 90 VAL A N 1
ATOM 711 C CA . VAL A 1 90 ? 9.329 11.296 -11.445 1.00 79.62 90 VAL A CA 1
ATOM 712 C C . VAL A 1 90 ? 8.730 11.654 -10.095 1.00 79.62 90 VAL A C 1
ATOM 714 O O . VAL A 1 90 ? 8.530 10.798 -9.227 1.00 79.62 90 VAL A O 1
ATOM 717 N N . ASP A 1 91 ? 8.439 12.935 -9.907 1.00 77.94 91 ASP A N 1
ATOM 718 C CA . ASP A 1 91 ? 7.691 13.367 -8.736 1.00 77.94 91 ASP A CA 1
ATOM 719 C C . ASP A 1 91 ? 6.252 12.854 -8.853 1.00 77.94 91 ASP A C 1
ATOM 721 O O . ASP A 1 91 ? 5.613 12.949 -9.905 1.00 77.94 91 ASP A O 1
ATOM 725 N N . ARG A 1 92 ? 5.744 12.272 -7.765 1.00 73.25 92 ARG A N 1
ATOM 726 C CA . ARG A 1 92 ? 4.356 11.830 -7.680 1.00 73.25 92 ARG A CA 1
ATOM 727 C C . ARG A 1 92 ? 3.473 13.064 -7.894 1.00 73.25 92 ARG A C 1
ATOM 729 O O . ARG A 1 92 ? 3.625 14.032 -7.139 1.00 73.25 92 ARG A O 1
ATOM 736 N N . PRO A 1 93 ? 2.544 13.053 -8.868 1.00 71.12 93 PRO A N 1
ATOM 737 C CA . PRO A 1 93 ? 1.624 14.165 -9.031 1.00 71.12 93 PRO A CA 1
ATOM 738 C C . PRO A 1 93 ? 0.863 14.356 -7.721 1.00 71.12 93 PRO A C 1
ATOM 740 O O . PRO A 1 93 ? 0.386 13.390 -7.117 1.00 71.12 93 PRO A O 1
ATOM 743 N N . SER A 1 94 ? 0.794 15.601 -7.252 1.00 68.56 94 SER A N 1
ATOM 744 C CA . SER A 1 94 ? -0.021 15.906 -6.080 1.00 68.56 94 SER A CA 1
ATOM 745 C C . SER A 1 94 ? -1.471 15.528 -6.397 1.00 68.56 94 SER A C 1
ATOM 747 O O . SER A 1 94 ? -1.940 15.849 -7.492 1.00 68.56 94 SER A O 1
ATOM 749 N N . PRO A 1 95 ? -2.168 14.822 -5.491 1.00 72.56 95 PRO A N 1
ATOM 750 C CA . PRO A 1 95 ? -3.559 14.454 -5.713 1.00 72.56 95 PRO A CA 1
ATOM 751 C C . PRO A 1 95 ? -4.387 15.716 -5.955 1.00 72.56 95 PRO A C 1
ATOM 753 O O . PRO A 1 95 ? -4.154 16.758 -5.333 1.00 72.56 95 PRO A O 1
ATOM 756 N N . THR A 1 96 ? -5.342 15.633 -6.876 1.00 80.25 96 THR A N 1
ATOM 757 C CA . THR A 1 96 ? -6.232 16.763 -7.147 1.00 80.25 96 THR A CA 1
ATOM 758 C C . THR A 1 96 ? -7.104 17.054 -5.918 1.00 80.25 96 THR A C 1
ATOM 760 O O . THR A 1 96 ? -7.326 16.161 -5.094 1.00 80.25 96 THR A O 1
ATOM 763 N N . PRO A 1 97 ? -7.645 18.278 -5.775 1.00 77.94 97 PRO A N 1
ATOM 764 C CA . PRO A 1 97 ? -8.565 18.596 -4.682 1.00 77.94 97 PRO A CA 1
ATOM 765 C C . PRO A 1 97 ? -9.754 17.627 -4.592 1.00 77.94 97 PRO A C 1
ATOM 767 O O . PRO A 1 97 ? -10.172 17.267 -3.497 1.00 77.94 97 PRO A O 1
ATOM 770 N N . GLU A 1 98 ? -10.253 17.150 -5.735 1.00 79.56 98 GLU A N 1
ATOM 771 C CA . GLU A 1 98 ? -11.341 16.167 -5.811 1.00 79.56 98 GLU A CA 1
ATOM 772 C C . GLU A 1 98 ? -10.922 14.787 -5.284 1.00 79.56 98 GLU A C 1
ATOM 774 O O . GLU A 1 98 ? -11.647 14.171 -4.507 1.00 79.56 98 GLU A O 1
ATOM 779 N N . GLN A 1 99 ? -9.724 14.313 -5.645 1.00 80.75 99 GLN A N 1
ATOM 780 C CA . GLN A 1 99 ? -9.181 13.055 -5.123 1.00 80.75 99 GLN A CA 1
ATOM 781 C C . GLN A 1 99 ? -8.913 13.139 -3.617 1.00 80.75 99 GLN A C 1
ATOM 783 O O . GLN A 1 99 ? -9.154 12.179 -2.890 1.00 80.75 99 GLN A O 1
ATOM 788 N N . LEU A 1 100 ? -8.439 14.291 -3.135 1.00 81.69 100 LEU A N 1
ATOM 789 C CA . LEU A 1 100 ? -8.256 14.542 -1.707 1.00 81.69 100 LEU A CA 1
ATOM 790 C C . LEU A 1 100 ? -9.584 14.522 -0.950 1.00 81.69 100 LEU A C 1
ATOM 792 O O . LEU A 1 100 ? -9.643 13.933 0.127 1.00 81.69 100 LEU A O 1
ATOM 796 N N . ALA A 1 101 ? -10.633 15.132 -1.509 1.00 82.88 101 ALA A N 1
ATOM 797 C CA . ALA A 1 101 ? -11.969 15.095 -0.927 1.00 82.88 101 ALA A CA 1
ATOM 798 C C . ALA A 1 101 ? -12.473 13.652 -0.803 1.00 82.88 101 ALA A C 1
ATOM 800 O O . ALA A 1 101 ? -12.863 13.248 0.286 1.00 82.88 101 ALA A O 1
ATOM 801 N N . LEU A 1 102 ? -12.339 12.844 -1.862 1.00 85.62 102 LEU A N 1
ATOM 802 C CA . LEU A 1 102 ? -12.737 11.436 -1.835 1.00 85.62 102 LEU A CA 1
ATOM 803 C C . LEU A 1 102 ? -11.966 10.629 -0.778 1.00 85.62 102 LEU A C 1
ATOM 805 O O . LEU A 1 102 ? -12.574 9.925 0.021 1.00 85.62 102 LEU A O 1
ATOM 809 N N . ILE A 1 103 ? -10.637 10.774 -0.721 1.00 84.25 103 ILE A N 1
ATOM 810 C CA . ILE A 1 103 ? -9.799 10.088 0.279 1.00 84.25 103 ILE A CA 1
ATOM 811 C C . ILE A 1 103 ? -10.197 10.499 1.704 1.00 84.25 103 ILE A C 1
ATOM 813 O O . ILE A 1 103 ? -10.188 9.675 2.621 1.00 84.25 103 ILE A O 1
ATOM 817 N N . ASN A 1 104 ? -10.503 11.778 1.917 1.00 85.94 104 ASN A N 1
ATOM 818 C CA . ASN A 1 104 ? -10.920 12.278 3.221 1.00 85.94 104 ASN A CA 1
ATOM 819 C C . ASN A 1 104 ? -12.315 11.775 3.595 1.00 85.94 104 ASN A C 1
ATOM 821 O O . ASN A 1 104 ? -12.513 11.394 4.747 1.00 85.94 104 ASN A O 1
ATOM 825 N N . ASP A 1 105 ? -13.240 11.711 2.640 1.00 87.25 105 ASP A N 1
ATOM 826 C CA . ASP A 1 105 ? -14.580 11.165 2.842 1.00 87.25 105 ASP A CA 1
ATOM 827 C C . ASP A 1 105 ? -14.530 9.671 3.166 1.00 87.25 105 ASP A C 1
ATOM 829 O O . ASP A 1 105 ? -15.153 9.235 4.131 1.00 87.25 105 ASP A O 1
ATOM 833 N N . GLU A 1 106 ? -13.716 8.888 2.456 1.00 88.25 106 GLU A N 1
ATOM 834 C CA . GLU A 1 106 ? -13.505 7.468 2.762 1.00 88.25 106 GLU A CA 1
ATOM 835 C C . GLU A 1 106 ? -12.940 7.273 4.174 1.00 88.25 106 GLU A C 1
ATOM 837 O O . GLU A 1 106 ? -13.450 6.463 4.954 1.00 88.25 106 GLU A O 1
ATOM 842 N N . LYS A 1 107 ? -11.917 8.056 4.542 1.00 88.06 107 LYS A N 1
ATOM 843 C CA . LYS A 1 107 ? -11.349 8.039 5.899 1.00 88.06 107 LYS A CA 1
ATOM 844 C C . LYS A 1 107 ? -12.381 8.442 6.947 1.00 88.06 107 LYS A C 1
ATOM 846 O O . LYS A 1 107 ? -12.450 7.815 8.002 1.00 88.06 107 LYS A O 1
ATOM 851 N N . LYS A 1 108 ? -13.190 9.462 6.664 1.00 85.69 108 LYS A N 1
ATOM 852 C CA . LYS A 1 108 ? -14.268 9.927 7.541 1.00 85.69 108 LYS A CA 1
ATOM 853 C C . LYS A 1 108 ? -15.293 8.821 7.755 1.00 85.69 108 LYS A C 1
ATOM 855 O O . LYS A 1 108 ? -15.603 8.502 8.899 1.00 85.69 108 LYS A O 1
ATOM 860 N N . SER A 1 109 ? -15.779 8.204 6.683 1.00 87.19 109 SER A N 1
ATOM 861 C CA . SER A 1 109 ? -16.725 7.093 6.759 1.00 87.19 109 SER A CA 1
ATOM 862 C C . SER A 1 109 ? -16.157 5.910 7.544 1.00 87.19 109 SER A C 1
ATOM 864 O O . SER A 1 109 ? -16.875 5.343 8.365 1.00 87.19 109 SER A O 1
ATOM 866 N N . ALA A 1 110 ? -14.875 5.577 7.365 1.00 89.69 110 ALA A N 1
ATOM 867 C CA . ALA A 1 110 ? -14.217 4.508 8.116 1.00 89.69 110 ALA A CA 1
ATOM 868 C C . ALA A 1 110 ? -14.133 4.811 9.623 1.00 89.69 110 ALA A C 1
ATOM 870 O O . ALA A 1 110 ? -14.523 3.975 10.438 1.00 89.69 110 ALA A O 1
ATOM 871 N N . LEU A 1 111 ? -13.695 6.018 9.998 1.00 88.44 111 LEU A N 1
ATOM 872 C CA . LEU A 1 111 ? -13.590 6.431 11.402 1.00 88.44 111 LEU A CA 1
ATOM 873 C C . LEU A 1 111 ? -14.961 6.531 12.082 1.00 88.44 111 LEU A C 1
ATOM 875 O O . LEU A 1 111 ? -15.112 6.144 13.240 1.00 88.44 111 LEU A O 1
ATOM 879 N N . ILE A 1 112 ? -15.981 7.014 11.364 1.00 87.31 112 ILE A N 1
ATOM 880 C CA . ILE A 1 112 ? -17.359 7.047 11.869 1.00 87.31 112 ILE A CA 1
ATOM 881 C C . ILE A 1 112 ? -17.890 5.624 12.068 1.00 87.31 112 ILE A C 1
ATOM 883 O O . ILE A 1 112 ? -18.537 5.362 13.081 1.00 87.31 112 ILE A O 1
ATOM 887 N N . ALA A 1 113 ? -17.618 4.700 11.144 1.00 89.00 113 ALA A N 1
ATOM 888 C CA . ALA A 1 113 ? -18.032 3.305 11.283 1.00 89.00 113 ALA A CA 1
ATOM 889 C C . ALA A 1 113 ? -17.368 2.632 12.495 1.00 89.00 113 ALA A C 1
ATOM 891 O O . ALA A 1 113 ? -18.047 1.961 13.272 1.00 89.00 113 ALA A O 1
ATOM 892 N N . GLU A 1 114 ? -16.071 2.864 12.706 1.00 89.88 114 GLU A N 1
ATOM 893 C CA . GLU A 1 114 ? -15.350 2.371 13.883 1.00 89.88 114 GLU A CA 1
ATOM 894 C C . GLU A 1 114 ? -15.948 2.923 15.184 1.00 89.88 114 GLU A C 1
ATOM 896 O O . GLU A 1 114 ? -16.294 2.155 16.082 1.00 89.88 114 GLU A O 1
ATOM 901 N N . ALA A 1 115 ? -16.165 4.240 15.261 1.00 87.38 115 ALA A N 1
ATOM 902 C CA . ALA A 1 115 ? -16.801 4.863 16.419 1.00 87.38 115 ALA A CA 1
ATOM 903 C C . ALA A 1 115 ? -18.225 4.329 16.656 1.00 87.38 115 ALA A C 1
ATOM 905 O O . ALA A 1 115 ? -18.617 4.091 17.797 1.00 87.38 115 ALA A O 1
ATOM 906 N N . THR A 1 116 ? -18.990 4.084 15.588 1.00 87.88 116 THR A N 1
ATOM 907 C CA . THR A 1 116 ? -20.349 3.525 15.670 1.00 87.88 116 THR A CA 1
ATOM 908 C C . THR A 1 116 ? -20.339 2.110 16.245 1.00 87.88 116 THR A C 1
ATOM 910 O O . THR A 1 116 ? -21.176 1.800 17.088 1.00 87.88 116 THR A O 1
ATOM 913 N N . ASN A 1 117 ? -19.359 1.280 15.876 1.00 88.88 117 ASN A N 1
ATOM 914 C CA . ASN A 1 117 ? -19.212 -0.069 16.430 1.00 88.88 117 ASN A CA 1
ATOM 915 C C . ASN A 1 117 ? -18.930 -0.065 17.939 1.00 88.88 117 ASN A C 1
ATOM 917 O O . ASN A 1 117 ? -19.320 -0.999 18.634 1.00 88.88 117 ASN A O 1
ATOM 921 N N . VAL A 1 118 ? -18.269 0.976 18.452 1.00 86.62 118 VAL A N 1
ATOM 922 C CA . VAL A 1 118 ? -18.006 1.136 19.891 1.00 86.62 118 VAL A CA 1
ATOM 923 C C . VAL A 1 118 ? -19.213 1.732 20.620 1.00 86.62 118 VAL A C 1
ATOM 925 O O . VAL A 1 118 ? -19.526 1.324 21.736 1.00 86.62 118 VAL A O 1
ATOM 928 N N . ILE A 1 119 ? -19.906 2.691 20.001 1.00 88.06 119 ILE A N 1
ATOM 929 C CA . ILE A 1 119 ? -21.040 3.390 20.619 1.00 88.06 119 ILE A CA 1
ATOM 930 C C . ILE A 1 119 ? -22.301 2.517 20.638 1.00 88.06 119 ILE A C 1
ATOM 932 O O . ILE A 1 119 ? -23.047 2.600 21.608 1.00 88.06 119 ILE A O 1
ATOM 936 N N . ALA A 1 120 ? -22.539 1.676 19.625 1.00 88.56 120 ALA A N 1
ATOM 937 C CA . ALA A 1 120 ? -23.775 0.894 19.515 1.00 88.56 120 ALA A CA 1
ATOM 938 C C . ALA A 1 120 ? -24.023 -0.045 20.719 1.00 88.56 120 ALA A C 1
ATOM 940 O O . ALA A 1 120 ? -25.095 0.056 21.310 1.00 88.56 120 ALA A O 1
ATOM 941 N N . PRO A 1 121 ? -23.052 -0.854 21.194 1.00 89.94 121 PRO A N 1
ATOM 942 C CA . PRO A 1 121 ? -23.259 -1.685 22.384 1.00 89.94 121 PRO A CA 1
ATOM 943 C C . PRO A 1 121 ? -23.491 -0.870 23.664 1.00 89.94 121 PRO A C 1
ATOM 945 O O . PRO A 1 121 ? -24.272 -1.269 24.525 1.00 89.94 121 PRO A O 1
ATOM 948 N N . LEU A 1 122 ? -22.820 0.282 23.799 1.00 88.12 122 LEU A N 1
ATOM 949 C CA . LEU A 1 122 ? -23.013 1.183 24.940 1.00 88.12 122 LEU A CA 1
ATOM 950 C C . LEU A 1 122 ? -24.397 1.834 24.905 1.00 88.12 122 LEU A C 1
ATOM 952 O O . LEU A 1 122 ? -25.026 1.996 25.947 1.00 88.12 122 LEU A O 1
ATOM 956 N N . GLN A 1 123 ? -24.875 2.188 23.712 1.00 88.75 123 GLN A N 1
ATOM 957 C CA . GLN A 1 123 ? -26.220 2.704 23.514 1.00 88.75 123 GLN A CA 1
ATOM 958 C C . GLN A 1 123 ? -27.266 1.658 23.906 1.00 88.75 123 GLN A C 1
ATOM 960 O O . GLN A 1 123 ? -28.151 1.973 24.696 1.00 88.75 123 GLN A O 1
ATOM 965 N N . ASP A 1 124 ? -27.114 0.415 23.444 1.00 89.56 124 ASP A N 1
ATOM 966 C CA . ASP A 1 124 ? -28.015 -0.685 23.799 1.00 89.56 124 ASP A CA 1
ATOM 967 C C . ASP A 1 124 ? -28.043 -0.919 25.320 1.00 89.56 124 ASP A C 1
ATOM 969 O O . ASP A 1 124 ? -29.110 -1.088 25.909 1.00 89.56 124 ASP A O 1
ATOM 973 N N . ALA A 1 125 ? -26.885 -0.877 25.989 1.00 88.38 125 ALA A N 1
ATOM 974 C CA . ALA A 1 125 ? -26.803 -1.023 27.442 1.00 88.38 125 ALA A CA 1
ATOM 975 C C . ALA A 1 125 ? -27.515 0.117 28.194 1.00 88.38 125 ALA A C 1
ATOM 977 O O . ALA A 1 125 ? -28.176 -0.133 29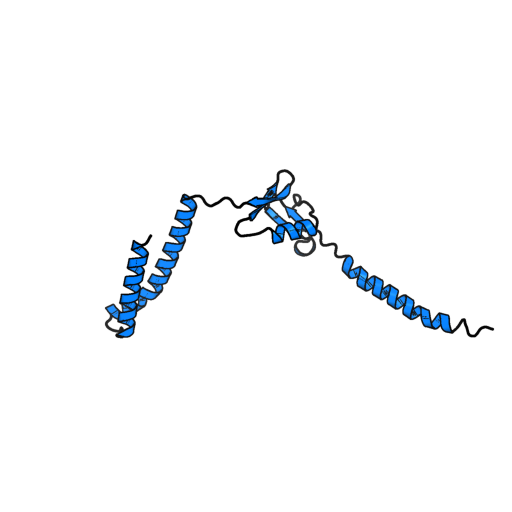.208 1.00 88.38 125 ALA A O 1
ATOM 978 N N . VAL A 1 126 ? -27.399 1.357 27.705 1.00 87.94 126 VAL A N 1
ATOM 979 C CA . VAL A 1 126 ? -28.096 2.525 28.269 1.00 87.94 126 VAL A CA 1
ATOM 980 C C . VAL A 1 126 ? -29.606 2.409 28.044 1.00 87.94 126 VAL A C 1
ATOM 982 O O . VAL A 1 126 ? -30.371 2.594 28.990 1.00 87.94 126 VAL A O 1
ATOM 985 N N . ASP A 1 127 ? -30.036 2.041 26.836 1.00 88.56 127 ASP A N 1
ATOM 986 C CA . ASP A 1 127 ? -31.452 1.914 26.465 1.00 88.56 127 ASP A CA 1
ATOM 987 C C . ASP A 1 127 ? -32.150 0.767 27.224 1.00 88.56 127 ASP A C 1
ATOM 989 O O . ASP A 1 127 ? -33.320 0.881 27.597 1.00 88.56 127 ASP A O 1
ATOM 993 N N . LEU A 1 128 ? -31.427 -0.318 27.524 1.00 91.31 128 LEU A N 1
ATOM 994 C CA . LEU A 1 128 ? -31.908 -1.441 28.340 1.00 91.31 128 LEU A CA 1
ATOM 995 C C . LEU A 1 128 ? -31.841 -1.180 29.856 1.00 91.31 128 LEU A C 1
ATOM 997 O O . LEU A 1 128 ? -32.279 -2.025 30.639 1.00 91.31 128 LEU A O 1
ATOM 1001 N N . GLY A 1 129 ? -31.287 -0.042 30.289 1.00 87.75 129 GLY A N 1
ATOM 1002 C CA . GLY A 1 129 ? -31.095 0.276 31.708 1.00 87.75 129 GLY A CA 1
ATOM 1003 C C . GLY A 1 129 ? -30.099 -0.649 32.420 1.00 87.75 129 GLY A C 1
ATOM 1004 O O . GLY A 1 129 ? -30.170 -0.808 33.637 1.00 87.75 129 GLY A O 1
ATOM 1005 N N . MET A 1 130 ? -29.200 -1.284 31.663 1.00 86.56 130 MET A N 1
ATOM 1006 C CA . MET A 1 130 ? -28.173 -2.210 32.156 1.00 86.56 130 MET A CA 1
ATOM 1007 C C . MET A 1 130 ? -26.787 -1.560 32.262 1.00 86.56 130 MET A C 1
ATOM 1009 O O . MET A 1 130 ? -25.878 -2.168 32.825 1.00 86.56 130 MET A O 1
ATOM 1013 N N . ALA A 1 131 ? -26.620 -0.350 31.725 1.00 86.62 131 ALA A N 1
ATOM 1014 C CA . ALA A 1 131 ? -25.364 0.382 31.767 1.00 86.62 131 ALA A CA 1
ATOM 1015 C C . ALA A 1 131 ? -24.996 0.805 33.192 1.00 86.62 131 ALA A C 1
ATOM 1017 O O . ALA A 1 131 ? -25.812 1.325 33.956 1.00 86.62 131 ALA A O 1
ATOM 1018 N N . THR A 1 132 ? -23.721 0.642 33.521 1.00 90.06 132 THR A N 1
ATOM 1019 C CA . THR A 1 132 ? -23.122 1.231 34.718 1.00 90.06 132 THR A CA 1
ATOM 1020 C C . THR A 1 132 ? -22.954 2.750 34.565 1.00 90.06 132 THR A C 1
ATOM 1022 O O . THR A 1 132 ? -22.965 3.299 33.456 1.00 90.06 132 THR A O 1
ATOM 1025 N N . ASP A 1 133 ? -22.755 3.458 35.681 1.00 87.50 133 ASP A N 1
ATOM 1026 C CA . ASP A 1 133 ? -22.505 4.909 35.671 1.00 87.50 133 ASP A CA 1
ATOM 1027 C C . ASP A 1 133 ? -21.280 5.283 34.819 1.00 87.50 133 ASP A C 1
ATOM 1029 O O . ASP A 1 133 ? -21.248 6.346 34.192 1.00 87.50 133 ASP A O 1
ATOM 1033 N N . ASP A 1 134 ? -20.268 4.415 34.774 1.00 85.69 134 ASP A N 1
ATOM 1034 C CA . ASP A 1 134 ? -19.045 4.651 34.009 1.00 85.69 134 ASP A CA 1
ATOM 1035 C C . ASP A 1 134 ? -19.243 4.395 32.508 1.00 85.69 134 ASP A C 1
ATOM 1037 O O . ASP A 1 134 ? -18.798 5.205 31.691 1.00 85.69 134 ASP A O 1
ATOM 1041 N N . GLU A 1 135 ? -19.996 3.361 32.123 1.00 82.44 135 GLU A N 1
ATOM 1042 C CA . GLU A 1 135 ? -20.395 3.125 30.725 1.00 82.44 135 GLU A CA 1
ATOM 1043 C C . GLU A 1 135 ? -21.284 4.251 30.188 1.00 82.44 135 GLU A C 1
ATOM 1045 O O . GLU A 1 135 ? -21.121 4.694 29.050 1.00 82.44 135 GLU A O 1
ATOM 1050 N N . THR A 1 136 ? -22.160 4.795 31.035 1.00 80.44 136 THR A N 1
ATOM 1051 C CA . THR A 1 136 ? -23.005 5.942 30.688 1.00 80.44 136 THR A CA 1
ATOM 1052 C C . THR A 1 136 ? -22.156 7.190 30.425 1.00 80.44 136 THR A C 1
ATOM 1054 O O . THR A 1 136 ? -22.350 7.872 29.417 1.00 80.44 136 THR A O 1
ATOM 1057 N N . LYS A 1 137 ? -21.159 7.485 31.275 1.00 87.25 137 LYS A N 1
ATOM 1058 C CA . LYS A 1 137 ? -20.211 8.595 31.038 1.00 87.25 137 LYS A CA 1
ATOM 1059 C C . LYS A 1 137 ? -19.431 8.408 29.736 1.00 87.25 137 LYS A C 1
ATOM 1061 O O . LYS A 1 137 ? -19.272 9.376 28.992 1.00 87.25 137 LYS A O 1
ATOM 1066 N N . LEU A 1 138 ? -18.970 7.187 29.453 1.00 84.06 138 LEU A N 1
ATOM 1067 C CA . LEU A 1 138 ? -18.256 6.858 28.215 1.00 84.06 138 LEU A CA 1
ATOM 1068 C C . LEU A 1 138 ? -19.141 7.047 26.976 1.00 84.06 138 LEU A C 1
ATOM 1070 O O . LEU A 1 138 ? -18.683 7.639 25.999 1.00 84.06 138 LEU A O 1
ATOM 1074 N N . TYR A 1 139 ? -20.413 6.644 27.035 1.00 84.31 139 TYR A N 1
ATOM 1075 C CA . TYR A 1 139 ? -21.390 6.881 25.969 1.00 84.31 139 TYR A CA 1
ATOM 1076 C C . TYR A 1 139 ? -21.573 8.379 25.678 1.00 84.31 139 TYR A C 1
ATOM 1078 O O . TYR A 1 139 ? -21.438 8.816 24.532 1.00 84.31 139 TYR A O 1
ATOM 1086 N N . TRP A 1 140 ? -21.821 9.200 26.705 1.00 81.69 140 TRP A N 1
ATOM 1087 C CA . TRP A 1 140 ? -22.003 10.647 26.526 1.00 81.69 140 TRP A CA 1
ATOM 1088 C C . TRP A 1 140 ? -20.728 11.344 26.043 1.00 81.69 140 TRP A C 1
ATOM 1090 O O . TRP A 1 140 ? -20.800 12.257 25.216 1.00 81.69 140 TRP A O 1
ATOM 1100 N N . HIS A 1 141 ? -19.561 10.898 26.513 1.00 83.62 141 HIS A N 1
ATOM 1101 C CA . HIS A 1 141 ? -18.269 11.391 26.047 1.00 83.62 141 HIS A CA 1
ATOM 1102 C C . HIS A 1 141 ? -18.037 11.052 24.567 1.00 83.62 141 HIS A C 1
ATOM 1104 O O . HIS A 1 141 ? -17.730 11.944 23.775 1.00 83.62 141 HIS A O 1
ATOM 1110 N N . GLY A 1 142 ? -18.271 9.797 24.169 1.00 79.38 142 GLY A N 1
ATOM 1111 C CA . GLY A 1 142 ? -18.153 9.340 22.783 1.00 79.38 142 GLY A CA 1
ATOM 1112 C C . GLY A 1 142 ? -19.128 10.041 21.835 1.00 79.38 142 GLY A C 1
ATOM 1113 O O . GLY A 1 142 ? -18.737 10.461 20.747 1.00 79.38 142 GLY A O 1
ATOM 1114 N N . LYS A 1 143 ? -20.372 10.274 22.268 1.00 80.62 143 LYS A N 1
ATOM 1115 C CA . LYS A 1 143 ? -21.377 11.030 21.503 1.00 80.62 143 LYS A CA 1
ATOM 1116 C C . LYS A 1 143 ? -20.964 12.486 21.286 1.00 80.62 143 LYS A C 1
ATOM 1118 O O . LYS A 1 143 ? -21.176 13.028 20.204 1.00 80.62 143 LYS A O 1
ATOM 1123 N N . ASN A 1 144 ? -20.352 13.112 22.292 1.00 80.12 144 ASN A N 1
ATOM 1124 C CA . ASN A 1 144 ? -19.857 14.482 22.184 1.00 80.12 144 ASN A CA 1
ATOM 1125 C C . ASN A 1 144 ? -18.653 14.572 21.228 1.00 80.12 144 ASN A C 1
ATOM 1127 O O . ASN A 1 144 ? -18.606 15.455 20.375 1.00 80.12 144 ASN A O 1
ATOM 1131 N N . ILE A 1 145 ? -17.730 13.605 21.292 1.00 76.12 145 ILE A N 1
ATOM 1132 C CA . ILE A 1 145 ? -16.602 13.507 20.352 1.00 76.12 145 ILE A CA 1
ATOM 1133 C C . ILE A 1 145 ? -17.097 13.270 18.920 1.00 76.12 145 ILE A C 1
ATOM 1135 O O . ILE A 1 145 ? -16.634 13.945 18.005 1.00 76.12 145 ILE A O 1
ATOM 1139 N N . GLY A 1 146 ? -18.066 12.372 18.721 1.00 68.81 146 GLY A N 1
ATOM 1140 C CA . GLY A 1 146 ? -18.675 12.128 17.411 1.00 68.81 146 GLY A CA 1
ATOM 1141 C C . GLY A 1 146 ? -19.384 13.363 16.845 1.00 68.81 146 GLY A C 1
ATOM 1142 O O . GLY A 1 146 ? -19.281 13.642 15.653 1.00 68.81 146 GLY A O 1
ATOM 1143 N N . CYS A 1 147 ? -20.038 14.156 17.700 1.00 64.31 147 CYS A N 1
ATOM 1144 C CA . CYS A 1 147 ? -20.664 15.418 17.304 1.00 64.31 147 CYS A CA 1
ATOM 1145 C C . CYS A 1 147 ? -19.614 16.466 16.891 1.00 64.31 147 CYS A C 1
ATOM 1147 O O . CYS A 1 147 ? -19.745 17.091 15.842 1.00 64.31 147 CYS A O 1
ATOM 1149 N N . CYS A 1 148 ? -18.523 16.600 17.652 1.00 58.84 148 CYS A N 1
ATOM 1150 C CA . CYS A 1 148 ? -17.400 17.474 17.297 1.00 58.84 148 CYS A CA 1
ATOM 1151 C C . CYS A 1 148 ? -16.705 17.041 15.997 1.00 58.84 148 CYS A C 1
ATOM 1153 O O . CYS A 1 148 ? -16.381 17.895 15.174 1.00 58.84 148 CYS A O 1
ATOM 1155 N N . LEU A 1 149 ? -16.525 15.735 15.773 1.00 59.00 149 LEU A N 1
ATOM 1156 C CA . LEU A 1 149 ? -15.949 15.197 14.536 1.00 59.00 149 LEU A CA 1
ATOM 1157 C C . LEU A 1 149 ? -16.835 15.488 13.311 1.00 59.00 149 LEU A C 1
ATOM 1159 O O . LEU A 1 149 ? -16.332 15.623 12.201 1.00 59.00 149 LEU A O 1
ATOM 1163 N N . CYS A 1 150 ? -18.147 15.623 13.515 1.00 55.59 150 CYS A N 1
ATOM 1164 C CA . CYS A 1 150 ? -19.101 15.973 12.466 1.00 55.59 150 CYS A CA 1
ATOM 1165 C C . CYS A 1 150 ? -19.109 17.480 12.127 1.00 55.59 150 CYS A C 1
ATOM 1167 O O . CYS A 1 150 ? -19.492 17.842 11.020 1.00 55.59 150 CYS A O 1
ATOM 1169 N N . VAL A 1 151 ? -18.694 18.351 13.060 1.00 49.97 151 VAL A N 1
ATOM 1170 C CA . VAL A 1 151 ? -18.780 19.825 12.936 1.00 49.97 151 VAL A CA 1
ATOM 1171 C C . VAL A 1 151 ? -17.440 20.489 12.577 1.00 49.97 151 VAL A C 1
ATOM 1173 O O . VAL A 1 151 ? -17.432 21.590 12.035 1.00 49.97 151 VAL A O 1
ATOM 1176 N N . LEU A 1 152 ? -16.302 19.853 12.867 1.00 46.59 152 LEU A N 1
ATOM 1177 C CA . LEU A 1 152 ? -14.964 20.427 12.645 1.00 46.59 152 LEU A CA 1
ATOM 1178 C C . LEU A 1 152 ? -14.408 20.266 11.214 1.00 46.59 152 LEU A C 1
ATOM 1180 O O . LEU A 1 152 ? -13.274 20.686 10.978 1.00 46.59 152 LEU A O 1
ATOM 1184 N N . MET A 1 153 ? -15.156 19.672 10.278 1.00 45.56 153 MET A N 1
ATOM 1185 C CA . MET A 1 153 ? -14.681 19.350 8.921 1.00 45.56 153 MET A CA 1
ATOM 1186 C C . MET A 1 153 ? -15.687 19.704 7.834 1.00 45.56 153 MET A C 1
ATOM 1188 O O . MET A 1 153 ? -16.829 19.198 7.912 1.00 45.56 153 MET A O 1
#

Secondary structure (DSSP, 8-state):
--TTSHHHHTTHHHHHHHHHHHHHHHHGGG----EEEETTTTEEEEHHHHTT---TTEEEE-HHHHHHHHHH-BTTEEEEE-TTS-EEEEEPPPPPHHHHHHHHHHHHHHHHHHHHHHHHHHHHHHHTT---HHHHHHHHHHHHHHHHHHH--

pLDDT: mean 74.21, std 13.72, range [43.34, 91.31]

Organism: Shigella flexneri (NCBI:txid623)

Foldseek 3Di:
DDPPVVVVVVCVVVVVVVVVVVVVVVVVVPPPWWWWAAQVVRDIDTCVPCPPVDDPRIDTDDPVVVVVQVVLDDPQWDWHQDPVRDTDIDGDPDDDPVRVVVVVVVVLVVVLVVLCVVLVVLVVCVVVVNDDPVSVVVNVVSVVVSVCSVVVD